Protein AF-A0A9X6TNM8-F1 (afdb_monomer_lite)

Sequence (59 aa):
MKSSNSSLLSVLKQIFTSFKVVLFLSLSLCIILISTYFYNQRFPNHKYPTLLEFLSYVT

Structure (mmCIF, N/CA/C/O backbone):
data_AF-A0A9X6TNM8-F1
#
_entry.id   AF-A0A9X6TNM8-F1
#
loop_
_atom_site.group_PDB
_atom_site.id
_atom_site.type_symbol
_atom_site.label_atom_id
_atom_site.label_alt_id
_atom_site.label_comp_id
_atom_site.label_asym_id
_atom_site.label_entity_id
_atom_site.label_seq_id
_atom_site.pdbx_PDB_ins_code
_atom_site.Cartn_x
_atom_site.Cartn_y
_atom_site.Cartn_z
_atom_site.occupancy
_atom_site.B_iso_or_equiv
_atom_site.auth_seq_id
_atom_site.auth_comp_id
_atom_site.auth_asym_id
_atom_site.auth_atom_id
_atom_site.pdbx_PDB_model_num
ATOM 1 N N . MET A 1 1 ? -21.623 13.348 40.809 1.00 41.78 1 MET A N 1
ATOM 2 C CA . MET A 1 1 ? -21.478 13.534 39.345 1.00 41.78 1 MET A CA 1
ATOM 3 C C . MET A 1 1 ? -20.144 12.947 38.882 1.00 41.78 1 MET A C 1
ATOM 5 O O . MET A 1 1 ? -19.121 13.579 39.084 1.00 41.78 1 MET A O 1
ATOM 9 N N . LYS A 1 2 ? -20.115 11.722 38.333 1.00 50.94 2 LYS A N 1
ATOM 10 C CA . LYS A 1 2 ? -18.875 11.100 37.799 1.00 50.94 2 LYS A CA 1
ATOM 11 C C . LYS A 1 2 ? -19.079 10.334 36.475 1.00 50.94 2 LYS A C 1
ATOM 13 O O . LYS A 1 2 ? -18.149 9.717 35.983 1.00 50.94 2 LYS A O 1
ATOM 18 N N . SER A 1 3 ? -20.284 10.394 35.896 1.00 57.00 3 SER A N 1
ATOM 19 C CA . SER A 1 3 ? -20.725 9.526 34.788 1.00 57.00 3 SER A CA 1
ATOM 20 C C . SER A 1 3 ? -20.585 10.133 33.384 1.00 57.00 3 SER A C 1
ATOM 22 O O . SER A 1 3 ? -20.530 9.380 32.420 1.00 57.00 3 SER A O 1
ATOM 24 N N . SER A 1 4 ? -20.551 11.463 33.244 1.00 59.81 4 SER A N 1
ATOM 25 C CA . SER A 1 4 ? -20.555 12.131 31.925 1.00 59.81 4 SER A CA 1
ATOM 26 C C . SER A 1 4 ? -19.147 12.254 31.318 1.00 59.81 4 SER A C 1
ATOM 28 O O . SER A 1 4 ? -18.928 12.042 30.127 1.00 59.81 4 SER A O 1
ATOM 30 N N . ASN A 1 5 ? -18.137 12.501 32.157 1.00 62.94 5 ASN A N 1
ATOM 31 C CA . ASN A 1 5 ? -16.758 12.672 31.688 1.00 62.94 5 ASN A CA 1
ATOM 32 C C . ASN A 1 5 ? -16.135 11.355 31.193 1.00 62.94 5 ASN A C 1
ATOM 34 O O . ASN A 1 5 ? -15.280 11.371 30.310 1.00 62.94 5 ASN A O 1
ATOM 38 N N . SER A 1 6 ? -16.573 10.210 31.728 1.00 66.88 6 SER A N 1
ATOM 39 C CA . SER A 1 6 ? -16.110 8.891 31.289 1.00 66.88 6 SER A CA 1
ATOM 40 C C . SER A 1 6 ? -16.632 8.512 29.901 1.00 66.88 6 SER A C 1
ATOM 42 O O . SER A 1 6 ? -15.887 7.902 29.138 1.00 66.88 6 SER A O 1
ATOM 44 N N . SER A 1 7 ? -17.866 8.898 29.550 1.00 79.50 7 SER A N 1
ATOM 45 C CA . SER A 1 7 ? -18.441 8.635 28.222 1.00 79.50 7 SER A CA 1
ATOM 46 C C . SER A 1 7 ? -17.874 9.559 27.144 1.00 79.50 7 SER A C 1
ATOM 48 O O . SER A 1 7 ? -17.665 9.130 26.016 1.00 79.50 7 SER A O 1
ATOM 50 N N . LEU A 1 8 ? -17.559 10.816 27.472 1.00 84.12 8 LEU A N 1
ATOM 51 C CA . LEU A 1 8 ? -16.902 11.718 26.518 1.00 84.12 8 LEU A CA 1
ATOM 52 C C . LEU A 1 8 ? -15.456 11.293 26.234 1.00 84.12 8 LEU A C 1
ATOM 54 O O . LEU A 1 8 ? -15.022 11.288 25.083 1.00 84.12 8 LEU A O 1
ATOM 58 N N . LEU A 1 9 ? -14.717 10.871 27.264 1.00 86.75 9 LEU A N 1
ATOM 59 C CA . LEU A 1 9 ? -13.345 10.390 27.101 1.00 86.75 9 LEU A CA 1
ATOM 60 C C . LEU A 1 9 ? -13.268 9.108 26.258 1.00 86.75 9 LEU A C 1
ATOM 62 O O . LEU A 1 9 ? -12.322 8.952 25.485 1.00 86.75 9 LEU A O 1
ATOM 66 N N . SER A 1 10 ? -14.231 8.189 26.384 1.00 86.06 10 SER A N 1
ATOM 67 C CA . SER A 1 10 ? -14.259 6.970 25.564 1.00 86.06 10 SER A CA 1
ATOM 68 C C . SER A 1 10 ? -14.535 7.276 24.092 1.00 86.06 10 SER A C 1
ATOM 70 O O . SER A 1 10 ? -13.835 6.748 23.228 1.00 86.06 10 SER A O 1
ATOM 72 N N . VAL A 1 11 ? -15.467 8.190 23.803 1.00 85.44 11 VAL A N 1
ATOM 73 C CA . VAL A 1 11 ? -15.756 8.647 22.433 1.00 85.44 11 VAL A CA 1
ATOM 74 C C . VAL A 1 11 ? -14.538 9.341 21.820 1.00 85.44 11 VAL A C 1
ATOM 76 O O . VAL A 1 11 ? -14.136 9.007 20.707 1.00 85.44 11 VAL A O 1
ATOM 79 N N . LEU A 1 12 ? -13.878 10.238 22.559 1.00 85.69 12 LEU A N 1
ATOM 80 C CA . LEU A 1 12 ? -12.654 10.901 22.092 1.00 85.69 12 LEU A CA 1
ATOM 81 C C . LEU A 1 12 ? -11.521 9.902 21.819 1.00 85.69 12 LEU A C 1
ATOM 83 O O . LEU A 1 12 ? -10.838 10.008 20.800 1.00 85.69 12 LEU A O 1
ATOM 87 N N . LYS A 1 13 ? -11.340 8.893 22.681 1.00 85.56 13 LYS A N 1
ATOM 88 C CA . LYS A 1 13 ? -10.371 7.808 22.448 1.00 85.56 13 LYS A CA 1
ATOM 89 C C . LYS A 1 13 ? -10.694 7.006 21.191 1.00 85.56 13 LYS A C 1
ATOM 91 O O . LYS A 1 13 ? -9.774 6.656 20.451 1.00 85.56 13 LYS A O 1
ATOM 96 N N . GLN A 1 14 ? -11.969 6.725 20.934 1.00 88.62 14 GLN A N 1
ATOM 97 C CA . GLN A 1 14 ? -12.392 6.002 19.740 1.00 88.62 14 GLN A CA 1
ATOM 98 C C . GLN A 1 14 ? -12.121 6.819 18.473 1.00 88.62 14 GLN A C 1
ATOM 100 O O . GLN A 1 14 ? -11.502 6.302 17.549 1.00 88.62 14 GLN A O 1
ATOM 105 N N . ILE A 1 15 ? -12.471 8.110 18.462 1.00 87.94 15 ILE A N 1
ATOM 106 C CA . ILE A 1 15 ? -12.186 9.020 17.339 1.00 87.94 15 ILE A CA 1
ATOM 107 C C . ILE A 1 15 ? -10.681 9.109 17.083 1.00 87.94 15 ILE A C 1
ATOM 109 O O . ILE A 1 15 ? -10.240 8.986 15.944 1.00 87.94 15 ILE A O 1
ATOM 113 N N . PHE A 1 16 ? -9.876 9.272 18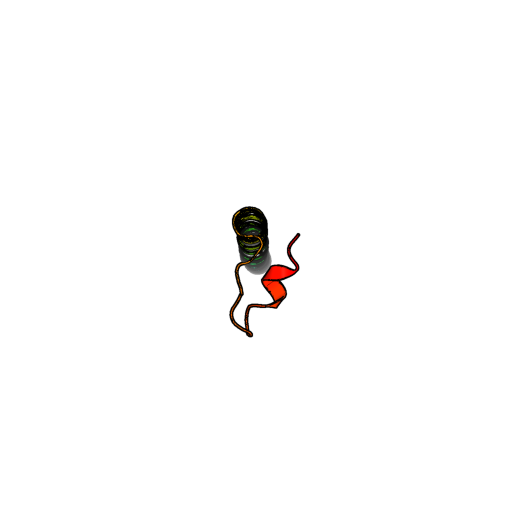.135 1.00 87.50 16 PHE A N 1
ATOM 114 C CA . PHE A 1 16 ? -8.424 9.368 18.003 1.00 87.50 16 PHE A CA 1
ATOM 115 C C . PHE A 1 16 ? -7.798 8.069 17.481 1.00 87.50 16 PHE A C 1
ATOM 117 O O . PHE A 1 16 ? -6.879 8.104 16.664 1.00 87.50 16 PHE A O 1
ATOM 124 N N . THR A 1 17 ? -8.316 6.915 17.910 1.00 87.25 17 THR A N 1
ATOM 125 C CA . THR A 1 17 ? -7.899 5.607 17.384 1.00 87.25 17 THR A CA 1
ATOM 126 C C . THR A 1 17 ? -8.257 5.473 15.907 1.00 87.25 17 THR A C 1
ATOM 128 O O . THR A 1 17 ? -7.392 5.131 15.105 1.00 87.25 17 THR A O 1
ATOM 131 N N . SER A 1 18 ? -9.485 5.819 15.519 1.00 89.81 18 SER A N 1
ATOM 132 C CA . SER A 1 18 ? -9.908 5.802 14.115 1.00 89.81 18 SER A CA 1
ATOM 133 C C . SER A 1 18 ? -9.076 6.754 13.257 1.00 89.81 18 SER A C 1
ATOM 135 O O . SER A 1 18 ? -8.648 6.384 12.169 1.00 89.81 18 SER A O 1
ATOM 137 N N . PHE A 1 19 ? -8.770 7.951 13.759 1.00 93.00 19 PHE A N 1
ATOM 138 C CA . PHE A 1 19 ? -7.936 8.920 13.053 1.00 93.00 19 PHE A CA 1
ATOM 139 C C . PHE A 1 19 ? -6.512 8.401 12.837 1.00 93.00 19 PHE A C 1
ATOM 141 O O . PHE A 1 19 ? -5.969 8.529 11.744 1.00 93.00 19 PHE A O 1
ATOM 148 N N . LYS A 1 20 ? -5.923 7.738 13.840 1.00 92.56 20 LYS A N 1
ATOM 149 C CA . LYS A 1 20 ? -4.624 7.066 13.692 1.00 92.56 20 LYS A CA 1
ATOM 150 C C . LYS A 1 20 ? -4.648 5.981 12.620 1.00 92.56 20 LYS A C 1
ATOM 152 O O . LYS A 1 20 ? -3.699 5.887 11.851 1.00 92.56 20 LYS A O 1
ATOM 157 N N . VAL A 1 21 ? -5.716 5.186 12.555 1.00 93.81 21 VAL A N 1
ATOM 158 C CA . VAL A 1 21 ? -5.878 4.156 11.517 1.00 93.81 21 VAL A CA 1
ATOM 159 C C . VAL A 1 21 ? -5.970 4.797 10.134 1.00 93.81 21 VAL A C 1
ATOM 161 O O . VAL A 1 21 ? -5.266 4.375 9.222 1.00 93.81 21 VAL A O 1
ATOM 164 N N . VAL A 1 22 ? -6.770 5.856 9.986 1.00 95.38 22 VAL A N 1
ATOM 165 C CA . VAL A 1 22 ? -6.894 6.597 8.720 1.00 95.38 22 VAL A CA 1
ATOM 166 C C . VAL A 1 22 ? -5.553 7.193 8.293 1.00 95.38 22 VAL A C 1
ATOM 168 O O . VAL A 1 22 ? -5.170 7.042 7.137 1.00 95.38 22 VAL A O 1
ATOM 171 N N . LEU A 1 23 ? -4.814 7.810 9.219 1.00 95.31 23 LEU A N 1
ATOM 172 C CA . LEU A 1 23 ? -3.478 8.344 8.946 1.00 95.31 23 LEU A CA 1
ATOM 173 C C . LEU A 1 23 ? -2.477 7.255 8.555 1.00 95.31 23 LEU A C 1
ATOM 175 O O . LEU A 1 23 ? -1.661 7.452 7.661 1.00 95.31 23 LEU A O 1
ATOM 179 N N . PHE A 1 24 ? -2.519 6.102 9.219 1.00 95.06 24 PHE A N 1
ATOM 180 C CA . PHE A 1 24 ? -1.640 4.987 8.885 1.00 95.06 24 PHE A CA 1
ATOM 181 C C . PHE A 1 24 ? -1.937 4.435 7.486 1.00 95.06 24 PHE A C 1
ATOM 183 O O . PHE A 1 24 ? -1.012 4.161 6.719 1.00 95.06 24 PHE A O 1
ATOM 190 N N . LEU A 1 25 ? -3.220 4.305 7.136 1.00 96.31 25 LEU A N 1
ATOM 191 C CA . LEU A 1 25 ? -3.651 3.857 5.814 1.00 96.31 25 LEU A CA 1
ATOM 192 C C . LEU A 1 25 ? -3.271 4.861 4.727 1.00 96.31 25 LEU A C 1
ATOM 194 O O . LEU A 1 25 ? -2.742 4.454 3.696 1.00 96.31 25 LEU A O 1
ATOM 198 N N . SER A 1 26 ? -3.486 6.159 4.959 1.00 96.31 26 SER A N 1
ATOM 199 C CA . SER A 1 26 ? -3.115 7.192 3.989 1.00 96.31 26 SER A CA 1
ATOM 200 C C . SER A 1 26 ? -1.604 7.244 3.777 1.00 96.31 26 SER A C 1
ATOM 202 O O . SER A 1 26 ? -1.151 7.264 2.636 1.00 96.31 26 SER A O 1
ATOM 204 N N . LEU A 1 27 ? -0.812 7.172 4.850 1.00 96.81 27 LEU A N 1
ATOM 205 C CA . LEU A 1 27 ? 0.644 7.152 4.753 1.00 96.81 27 LEU A CA 1
ATOM 206 C C . LEU A 1 27 ? 1.148 5.897 4.034 1.00 96.81 27 LEU A C 1
ATOM 208 O O . LEU A 1 27 ? 2.013 5.996 3.165 1.00 96.81 27 LEU A O 1
ATOM 212 N N . SER A 1 28 ? 0.585 4.729 4.353 1.00 97.00 28 SER A N 1
ATOM 213 C CA . SER A 1 28 ? 0.927 3.474 3.673 1.00 97.00 28 SER A CA 1
ATOM 214 C C . SER A 1 28 ? 0.611 3.546 2.181 1.00 97.00 28 SER A C 1
ATOM 216 O O . SER A 1 28 ? 1.435 3.146 1.362 1.00 97.00 28 SER A O 1
ATOM 218 N N . LEU A 1 29 ? -0.542 4.114 1.816 1.00 95.56 29 LEU A N 1
ATOM 219 C CA . LEU A 1 29 ? -0.917 4.321 0.420 1.00 95.56 29 LEU A CA 1
ATOM 220 C C . LEU A 1 29 ? 0.074 5.252 -0.291 1.00 95.56 29 LEU A C 1
ATOM 222 O O . LEU A 1 29 ? 0.535 4.926 -1.381 1.00 95.56 29 LEU A O 1
ATOM 226 N N . CYS A 1 30 ? 0.455 6.368 0.337 1.00 96.88 30 CYS A N 1
ATOM 227 C CA . CYS A 1 30 ? 1.459 7.280 -0.212 1.00 96.88 30 CYS A CA 1
ATOM 228 C C . CYS A 1 30 ? 2.799 6.574 -0.454 1.00 96.88 30 CYS A C 1
ATOM 230 O O . CYS A 1 30 ? 3.388 6.737 -1.518 1.00 96.88 30 CYS A O 1
ATOM 232 N N . ILE A 1 31 ? 3.269 5.762 0.498 1.00 96.88 31 ILE A N 1
ATOM 233 C CA . ILE A 1 31 ? 4.523 5.007 0.357 1.00 96.88 31 ILE A CA 1
ATOM 234 C C . ILE A 1 31 ? 4.441 4.028 -0.818 1.00 96.88 31 ILE A C 1
ATOM 236 O O . ILE A 1 31 ? 5.389 3.950 -1.602 1.00 96.88 31 ILE A O 1
ATOM 240 N N . ILE A 1 32 ? 3.321 3.311 -0.965 1.00 95.12 32 ILE A N 1
ATOM 241 C CA . ILE A 1 32 ? 3.098 2.399 -2.095 1.00 95.12 32 ILE A CA 1
ATOM 242 C C . ILE A 1 32 ? 3.159 3.176 -3.411 1.00 95.12 32 ILE A C 1
ATOM 244 O O . ILE A 1 32 ? 3.947 2.816 -4.277 1.00 95.12 32 ILE A O 1
ATOM 248 N N . LEU A 1 33 ? 2.411 4.276 -3.538 1.00 95.06 33 LEU A N 1
ATOM 249 C CA . LEU A 1 33 ? 2.369 5.076 -4.766 1.00 95.06 33 LEU A CA 1
ATOM 250 C C . LEU A 1 33 ? 3.739 5.648 -5.139 1.00 95.06 33 LEU A C 1
ATOM 252 O O . LEU A 1 33 ? 4.148 5.542 -6.291 1.00 95.06 33 LEU A O 1
ATOM 256 N N . ILE A 1 34 ? 4.472 6.199 -4.170 1.00 96.56 34 ILE A N 1
ATOM 257 C CA . ILE A 1 34 ? 5.824 6.727 -4.393 1.00 96.56 34 ILE A CA 1
ATOM 258 C C . ILE A 1 34 ? 6.763 5.605 -4.8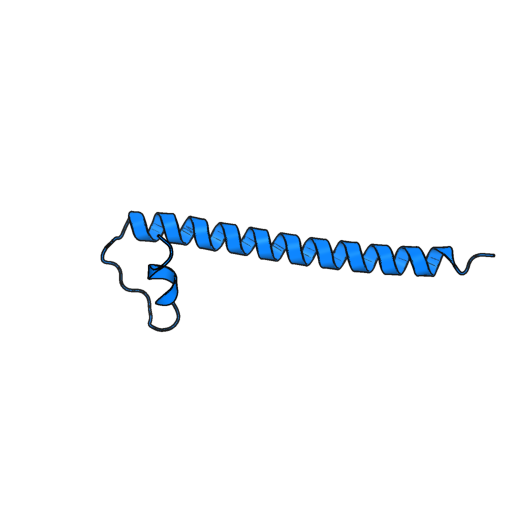45 1.00 96.56 34 ILE A C 1
ATOM 2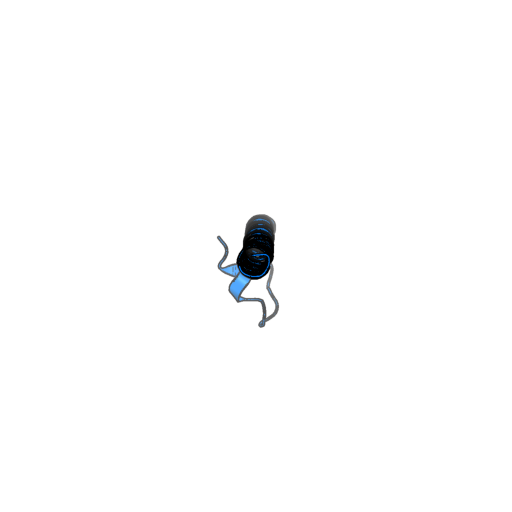60 O O . ILE A 1 34 ? 7.512 5.766 -5.807 1.00 96.56 34 ILE A O 1
ATOM 264 N N . SER A 1 35 ? 6.715 4.451 -4.180 1.00 95.00 35 SER A N 1
ATOM 265 C CA . SER A 1 35 ? 7.562 3.309 -4.537 1.00 95.00 35 SER A CA 1
ATOM 266 C C . SER A 1 35 ? 7.251 2.808 -5.946 1.00 95.00 35 SER A C 1
ATOM 268 O O . SER A 1 35 ? 8.169 2.572 -6.729 1.00 95.00 35 SER A O 1
ATOM 270 N N . THR A 1 36 ? 5.966 2.697 -6.287 1.00 95.19 36 THR A N 1
ATOM 271 C CA . THR A 1 36 ? 5.500 2.313 -7.622 1.00 95.19 36 THR A CA 1
ATOM 272 C C . THR A 1 3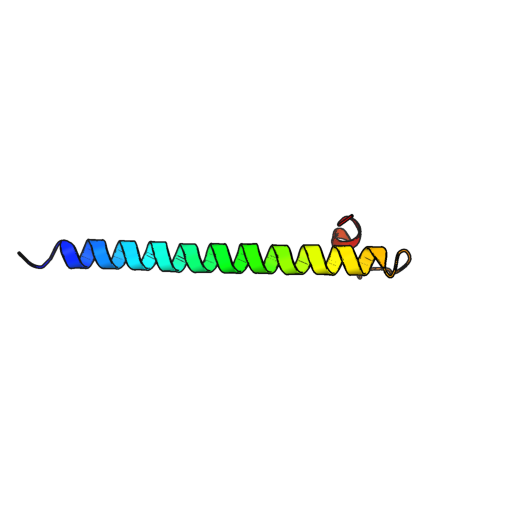6 ? 5.955 3.314 -8.679 1.00 95.19 36 THR A C 1
ATOM 274 O O . THR A 1 36 ? 6.491 2.896 -9.699 1.00 95.19 36 THR A O 1
ATOM 277 N N . TYR A 1 37 ? 5.826 4.617 -8.425 1.00 94.56 37 TYR A N 1
ATOM 278 C CA . TYR A 1 37 ? 6.295 5.671 -9.328 1.00 94.56 37 TYR A CA 1
ATOM 279 C C . TYR A 1 37 ? 7.782 5.506 -9.664 1.00 94.56 37 TYR A C 1
ATOM 281 O O . TYR A 1 37 ? 8.166 5.408 -10.831 1.00 94.56 37 TYR A O 1
ATOM 289 N N . PHE A 1 38 ? 8.630 5.391 -8.636 1.00 95.38 38 PHE A N 1
ATOM 290 C CA . PHE A 1 38 ? 10.069 5.217 -8.836 1.00 95.38 38 PHE A CA 1
ATOM 291 C C . PHE A 1 38 ? 10.406 3.894 -9.528 1.00 95.38 38 PHE A C 1
ATOM 293 O O . PHE A 1 38 ? 11.321 3.840 -10.352 1.00 95.38 38 PHE A O 1
ATOM 300 N N . TYR A 1 39 ? 9.675 2.825 -9.217 1.00 93.81 39 TYR A N 1
ATOM 301 C CA . TYR A 1 39 ? 9.857 1.531 -9.861 1.00 93.81 39 TYR A CA 1
ATOM 302 C C . TYR A 1 39 ? 9.512 1.587 -11.356 1.00 93.81 39 TYR A C 1
ATOM 304 O O . TYR A 1 39 ? 10.312 1.142 -12.182 1.00 93.81 39 TYR A O 1
ATOM 312 N N . ASN A 1 40 ? 8.384 2.207 -11.710 1.00 93.69 40 ASN A N 1
ATOM 313 C CA . ASN A 1 40 ? 7.935 2.372 -13.092 1.00 93.69 40 ASN A CA 1
ATOM 314 C C . ASN A 1 40 ? 8.934 3.192 -13.915 1.00 93.69 40 ASN A C 1
ATOM 316 O O . ASN A 1 40 ? 9.289 2.786 -15.021 1.00 93.69 40 ASN A O 1
ATOM 320 N N . GLN A 1 41 ? 9.454 4.291 -13.357 1.00 92.69 41 GLN A N 1
ATOM 321 C CA . GLN A 1 41 ? 10.490 5.088 -14.023 1.00 92.69 41 GLN A CA 1
ATOM 322 C C . GLN A 1 41 ? 11.787 4.314 -14.236 1.00 92.69 41 GLN A C 1
ATOM 324 O O . GLN A 1 41 ? 12.437 4.452 -15.272 1.00 92.69 41 GLN A O 1
ATOM 329 N N . ARG A 1 42 ? 12.182 3.496 -13.256 1.00 94.38 42 ARG A N 1
ATOM 330 C CA . ARG A 1 42 ? 13.427 2.730 -13.333 1.00 94.38 42 ARG A CA 1
ATOM 331 C C . ARG A 1 42 ? 13.342 1.571 -14.325 1.00 94.38 42 ARG A C 1
ATOM 333 O O . ARG A 1 42 ? 14.358 1.217 -14.921 1.00 94.38 42 ARG A O 1
ATOM 340 N N . PHE A 1 43 ? 12.163 0.981 -14.503 1.00 91.56 43 PHE A N 1
ATOM 341 C CA . PHE A 1 43 ? 11.961 -0.200 -15.341 1.00 91.56 43 PHE A CA 1
ATOM 342 C C . PHE A 1 43 ? 10.819 -0.002 -16.351 1.00 91.56 43 PHE A C 1
ATOM 344 O O . PHE A 1 43 ? 9.837 -0.721 -16.292 1.00 91.56 43 PHE A O 1
ATOM 351 N N . PRO A 1 44 ?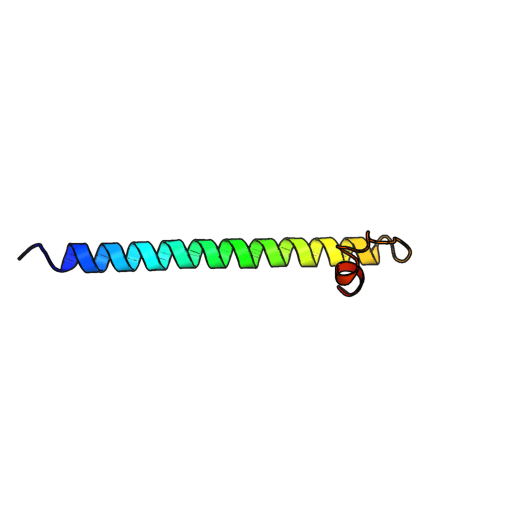 10.914 0.893 -17.341 1.00 84.50 44 PRO A N 1
ATOM 352 C CA . PRO A 1 44 ? 9.770 1.298 -18.175 1.00 84.50 44 PRO A CA 1
ATOM 353 C C . PRO A 1 44 ? 9.077 0.171 -18.970 1.00 84.50 44 PRO A C 1
ATOM 355 O O . PRO A 1 44 ? 7.926 0.320 -19.360 1.00 84.50 44 PRO A O 1
ATOM 358 N N . ASN A 1 45 ? 9.747 -0.966 -19.189 1.00 86.81 45 ASN A N 1
ATOM 359 C CA . ASN A 1 45 ? 9.224 -2.105 -19.958 1.00 86.81 45 ASN A CA 1
ATOM 360 C C . ASN A 1 45 ? 8.884 -3.336 -19.098 1.00 86.81 45 ASN A C 1
ATOM 362 O O . ASN A 1 45 ? 8.696 -4.432 -19.634 1.00 86.81 45 ASN A O 1
ATOM 366 N N . HIS A 1 46 ? 8.867 -3.203 -17.769 1.00 88.31 46 HIS A N 1
ATOM 367 C CA . HIS A 1 46 ? 8.437 -4.298 -16.903 1.00 88.31 46 HIS A CA 1
ATOM 368 C C . HIS A 1 46 ? 6.932 -4.553 -17.064 1.00 88.31 46 HIS A C 1
ATOM 370 O O . HIS A 1 46 ? 6.159 -3.653 -17.388 1.00 88.31 46 HIS A O 1
ATOM 376 N N . LYS A 1 47 ? 6.509 -5.795 -16.828 1.00 89.38 47 LYS A N 1
ATOM 377 C CA . LYS A 1 47 ? 5.095 -6.173 -16.839 1.00 89.38 47 LYS A CA 1
ATOM 378 C C . LYS A 1 47 ? 4.658 -6.509 -15.427 1.00 89.38 47 LYS A C 1
ATOM 380 O O . LYS A 1 47 ? 5.274 -7.358 -14.781 1.00 89.38 47 LYS A O 1
ATOM 38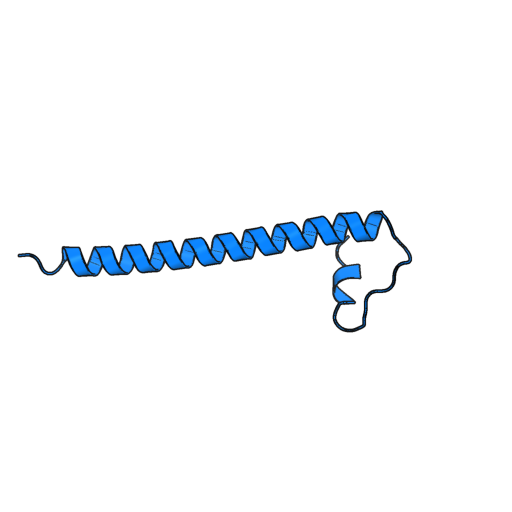5 N N . TYR A 1 48 ? 3.588 -5.873 -14.970 1.00 91.69 48 TYR A N 1
ATOM 386 C CA . TYR A 1 48 ? 2.911 -6.310 -13.760 1.00 91.69 48 TYR A CA 1
ATOM 387 C C . TYR A 1 48 ? 2.111 -7.594 -14.026 1.00 91.69 48 TYR A C 1
ATOM 389 O O . TYR A 1 48 ? 1.641 -7.817 -15.145 1.00 91.69 48 TYR A O 1
ATOM 397 N N . PRO A 1 49 ? 1.917 -8.443 -13.003 1.00 93.44 49 PRO A N 1
ATOM 398 C CA . PRO A 1 49 ? 0.871 -9.459 -13.027 1.00 93.44 49 PRO A CA 1
ATOM 399 C C . PRO A 1 49 ? -0.501 -8.816 -13.264 1.00 93.44 49 PRO A C 1
ATOM 401 O O . PRO A 1 49 ? -0.730 -7.700 -12.807 1.00 93.44 49 PRO A O 1
ATOM 404 N N . THR A 1 50 ? -1.444 -9.538 -13.874 1.00 93.31 50 THR A N 1
ATOM 405 C CA . THR A 1 50 ? -2.788 -9.025 -14.224 1.00 93.31 50 THR A CA 1
ATOM 406 C C . THR A 1 50 ? -3.515 -8.352 -13.054 1.00 93.31 50 THR A C 1
ATOM 408 O O . THR A 1 50 ? -4.174 -7.336 -13.228 1.00 93.31 50 THR A O 1
ATOM 411 N N . LEU A 1 51 ? -3.356 -8.868 -11.830 1.00 92.94 51 LEU A N 1
ATOM 412 C CA . LEU A 1 51 ? -3.982 -8.285 -10.635 1.00 92.94 51 LEU A CA 1
ATOM 413 C C . LEU A 1 51 ? -3.393 -6.927 -10.220 1.00 92.94 51 LEU A C 1
ATOM 415 O O . LEU A 1 51 ? -4.043 -6.173 -9.504 1.00 92.94 51 LEU A O 1
ATOM 419 N N . LEU A 1 52 ? -2.163 -6.632 -10.639 1.00 91.69 52 LEU A N 1
ATOM 420 C CA . LEU A 1 52 ? -1.413 -5.424 -10.295 1.00 91.69 52 LEU A CA 1
ATOM 421 C C . LEU A 1 52 ? -1.179 -4.521 -11.508 1.00 91.69 52 LEU A C 1
ATOM 423 O O . LEU A 1 52 ? -0.450 -3.541 -11.401 1.00 91.69 52 LEU A O 1
ATOM 427 N N . GLU A 1 53 ? -1.795 -4.825 -12.650 1.00 92.00 53 GLU A N 1
ATOM 428 C CA . GLU A 1 53 ? -1.641 -4.055 -13.886 1.00 92.00 53 GLU A CA 1
ATOM 429 C C . GLU A 1 53 ? -2.016 -2.583 -13.688 1.00 92.00 53 GLU A C 1
ATOM 431 O O . GLU A 1 53 ? -1.378 -1.701 -14.244 1.00 92.00 53 GLU A O 1
ATOM 436 N N . PHE A 1 54 ? -2.946 -2.289 -12.775 1.00 90.25 54 PHE A N 1
ATOM 437 C CA . PHE A 1 54 ? -3.305 -0.914 -12.435 1.00 90.25 54 PHE A CA 1
ATOM 438 C C . PHE A 1 54 ? -2.126 -0.065 -11.913 1.00 90.25 54 PHE A C 1
ATOM 440 O O . PHE A 1 54 ? -2.153 1.160 -12.028 1.00 90.25 54 PHE A O 1
ATOM 447 N N . LEU A 1 55 ? -1.080 -0.690 -11.355 1.00 91.38 55 LEU A N 1
ATOM 448 C CA . LEU A 1 55 ? 0.114 0.008 -10.876 1.00 91.38 55 LEU A CA 1
ATOM 449 C C . LEU A 1 55 ? 0.957 0.583 -12.018 1.00 91.38 55 LEU A C 1
ATOM 451 O O . LEU A 1 55 ? 1.694 1.539 -11.779 1.00 91.38 55 LEU A O 1
ATOM 455 N N . SER A 1 56 ? 0.834 0.086 -13.256 1.00 90.81 56 SER A N 1
ATOM 456 C CA . SER A 1 56 ? 1.542 0.684 -14.399 1.00 90.81 56 SER A CA 1
ATOM 457 C C . SER A 1 56 ? 1.030 2.079 -14.748 1.00 90.81 56 SER A C 1
ATOM 459 O O . SER A 1 56 ? 1.739 2.829 -15.407 1.00 90.81 56 SER A O 1
ATOM 461 N N . TYR A 1 57 ? -0.185 2.439 -14.320 1.00 89.00 57 TYR A N 1
ATOM 462 C CA . TYR A 1 57 ? -0.758 3.767 -14.562 1.00 89.00 57 TYR A CA 1
ATOM 463 C C . TYR A 1 57 ? -0.270 4.828 -13.569 1.00 89.00 57 TYR A C 1
ATOM 465 O O . TYR A 1 57 ? -0.544 6.013 -13.753 1.00 89.00 57 TYR A O 1
ATOM 473 N N . VAL A 1 58 ? 0.449 4.432 -12.514 1.00 87.56 58 VAL A N 1
ATOM 474 C CA . VAL A 1 58 ? 1.080 5.380 -11.590 1.00 87.56 58 VAL A CA 1
ATOM 475 C C . VAL A 1 58 ? 2.282 5.992 -12.311 1.00 87.56 58 VAL A C 1
ATOM 477 O O . VAL A 1 58 ? 3.302 5.323 -12.491 1.00 87.56 58 VAL A O 1
ATOM 480 N N . THR A 1 59 ? 2.115 7.233 -12.777 1.00 68.62 59 THR A N 1
ATOM 481 C CA . THR A 1 59 ? 3.057 7.935 -13.666 1.00 68.62 59 THR A CA 1
ATOM 482 C C . THR A 1 59 ? 3.717 9.113 -12.988 1.00 68.62 59 THR A C 1
ATOM 484 O O . THR A 1 59 ? 3.063 9.749 -12.128 1.00 68.62 59 THR A O 1
#

Radius of gyration: 20.39 Å; chains: 1; bounding box: 35×23×59 Å

pLDDT: mean 87.61, std 11.83, range [41.78, 97.0]

Organism: Bacillus thuringiensis (NCBI:txid1428)

Foldseek 3Di:
DPPPVVVVVVVVVVVVVVVVVVVVVVVVVVVVLVVLLVVCVVCVPDQDDPVCNVSNPSD

Secondary structure (DSSP, 8-state):
--SHHHHHHHHHHHHHHHHHHHHHHHHHHHHHHHHHHHHHHH-TT----GGGGGGGG--